Protein AF-A0A965MGC9-F1 (afdb_monomer_lite)

Foldseek 3Di:
DFAFALLVLLLQLLVLLLCCVPVVDQSLRSLVVVQVVCVVQHPRDPSVLSSVLSVLLNVVCVVVVCDPCSNVLSVVSNVCSQFAPDPPGGDDCDDPDDGPRHGHRDYDNVCSNVSSVD

pLDDT: mean 96.37, std 3.56, range [65.88, 98.75]

Radius of gyration: 14.07 Å; chains: 1; bounding box: 42×32×32 Å

Sequence (118 aa):
MAKCPDWIFDILCARVSVLFLSSSHPLEMSSNHFCQLLGSHFDAIDSKGAAEVAEHMVRFLGEVNAGEEAVIFLNDFIYFRMNYDTKTKKRNLKPLFGNPEDGVAEATHSDALKRFKA

Secondary structure (DSSP, 8-state):
--BPPHHHHHHHHHHHHHHHHHH---HHHHHHHHHHHHTTTSSPP-HHHHHHHHHHHHHHHHHTT-GGGHHHHHHHHHHHHHHEEETTEE--SS-SSS-TTS-BS---GGGHHHHHT-

Structure (mmCIF, N/CA/C/O backbone):
data_AF-A0A965MGC9-F1
#
_entry.id   AF-A0A965MGC9-F1
#
loop_
_atom_site.group_PDB
_atom_site.id
_atom_site.type_symbol
_atom_site.label_atom_id
_atom_site.label_alt_id
_atom_site.label_comp_id
_atom_site.label_asym_id
_atom_site.label_entity_id
_atom_site.label_seq_id
_atom_site.pdbx_PDB_ins_code
_atom_site.Cartn_x
_atom_site.Cartn_y
_atom_site.Cartn_z
_atom_site.occupancy
_atom_site.B_iso_or_equiv
_atom_site.auth_seq_id
_atom_site.auth_comp_id
_atom_site.auth_asym_id
_atom_site.auth_atom_id
_atom_site.pdbx_PDB_model_num
ATOM 1 N N . MET A 1 1 ? 13.674 -0.751 -17.581 1.00 65.88 1 MET A N 1
ATOM 2 C CA . MET A 1 1 ? 12.772 0.059 -16.748 1.00 65.88 1 MET A CA 1
ATOM 3 C C . MET A 1 1 ? 11.810 -0.942 -16.116 1.00 65.88 1 MET A C 1
ATOM 5 O O . MET A 1 1 ? 11.449 -1.895 -16.803 1.00 65.88 1 MET A O 1
ATOM 9 N N . ALA A 1 2 ? 11.684 -0.911 -14.790 1.00 92.38 2 ALA A N 1
ATOM 10 C CA . ALA A 1 2 ? 11.173 -2.021 -13.986 1.00 92.38 2 ALA A CA 1
ATOM 11 C C . ALA A 1 2 ? 9.976 -1.566 -13.147 1.00 92.38 2 ALA A C 1
ATOM 13 O O . 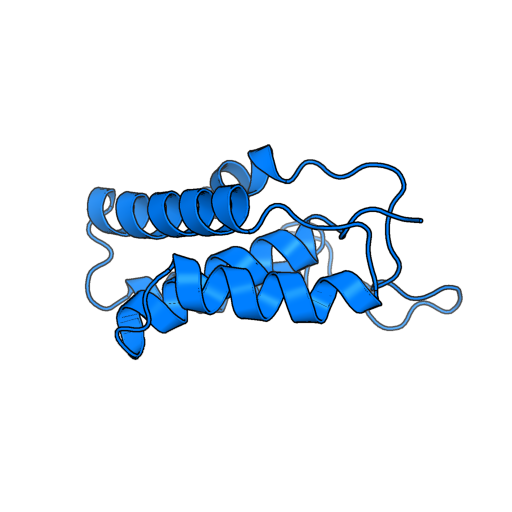ALA A 1 2 ? 9.936 -0.431 -12.669 1.00 92.38 2 ALA A O 1
ATOM 14 N N . LYS A 1 3 ? 8.998 -2.453 -12.960 1.00 96.62 3 LYS A N 1
ATOM 15 C CA . LYS A 1 3 ? 7.753 -2.146 -12.253 1.00 96.62 3 LYS A CA 1
ATOM 16 C C . LYS A 1 3 ? 7.996 -2.051 -10.750 1.00 96.62 3 LYS A C 1
ATOM 18 O O . LYS A 1 3 ? 8.809 -2.792 -10.197 1.00 96.62 3 LYS A O 1
ATOM 23 N N . CYS A 1 4 ? 7.242 -1.180 -10.084 1.00 97.62 4 CYS A N 1
ATOM 24 C CA . CYS A 1 4 ? 7.249 -1.079 -8.627 1.00 97.62 4 CYS A CA 1
ATOM 25 C C . CYS A 1 4 ? 6.821 -2.421 -7.996 1.00 97.62 4 CYS A C 1
ATOM 27 O O . CYS A 1 4 ? 5.749 -2.928 -8.345 1.00 97.62 4 CYS A O 1
ATOM 29 N N . PRO A 1 5 ? 7.612 -3.005 -7.080 1.00 97.56 5 PRO A N 1
ATOM 30 C CA . PRO A 1 5 ? 7.238 -4.223 -6.373 1.00 97.56 5 PRO A CA 1
ATOM 31 C C . PRO A 1 5 ? 5.900 -4.085 -5.642 1.00 97.56 5 PRO A C 1
ATOM 33 O O . PRO A 1 5 ? 5.638 -3.072 -4.993 1.00 97.56 5 PRO A O 1
ATOM 36 N N . ASP A 1 6 ? 5.085 -5.143 -5.670 1.00 97.81 6 ASP A N 1
ATOM 37 C CA . ASP A 1 6 ? 3.742 -5.134 -5.070 1.00 97.81 6 ASP A CA 1
ATOM 38 C C . ASP A 1 6 ? 3.747 -4.685 -3.607 1.00 97.81 6 ASP A C 1
ATOM 40 O O . ASP A 1 6 ? 2.895 -3.917 -3.191 1.00 97.81 6 ASP A O 1
ATOM 44 N N . TRP A 1 7 ? 4.737 -5.108 -2.822 1.00 97.81 7 TRP A N 1
ATOM 45 C CA . TRP A 1 7 ? 4.823 -4.752 -1.407 1.00 97.81 7 TRP A CA 1
ATOM 46 C C . TRP A 1 7 ? 5.084 -3.259 -1.162 1.00 97.81 7 TRP A C 1
ATOM 48 O O . TRP A 1 7 ? 4.579 -2.725 -0.179 1.00 97.81 7 TRP A O 1
ATOM 58 N N . ILE A 1 8 ? 5.820 -2.581 -2.052 1.00 98.19 8 ILE A N 1
ATOM 59 C CA . ILE A 1 8 ? 6.042 -1.129 -1.980 1.00 98.19 8 ILE A CA 1
ATOM 60 C C . ILE A 1 8 ? 4.761 -0.402 -2.388 1.00 98.19 8 ILE A C 1
ATOM 62 O O . ILE A 1 8 ? 4.344 0.539 -1.713 1.00 98.19 8 ILE A O 1
ATOM 66 N N . PHE A 1 9 ? 4.099 -0.868 -3.450 1.00 98.44 9 PHE A N 1
ATOM 67 C CA . PHE A 1 9 ? 2.819 -0.317 -3.893 1.00 98.44 9 PHE A CA 1
ATOM 68 C C . PHE A 1 9 ? 1.716 -0.473 -2.831 1.00 98.44 9 PHE A C 1
ATOM 70 O O . PHE A 1 9 ? 0.980 0.475 -2.552 1.00 98.44 9 PHE A O 1
ATOM 77 N N . ASP A 1 10 ? 1.641 -1.637 -2.184 1.00 98.62 10 ASP A N 1
ATOM 78 C CA . ASP A 1 10 ? 0.707 -1.910 -1.090 1.00 98.62 10 ASP A CA 1
ATOM 79 C C . ASP A 1 10 ? 0.946 -0.937 0.087 1.00 98.62 10 ASP A C 1
ATOM 81 O O . ASP A 1 10 ? -0.006 -0.361 0.619 1.00 98.62 10 ASP A O 1
ATOM 85 N N . ILE A 1 11 ? 2.216 -0.712 0.467 1.00 98.69 11 ILE A N 1
ATOM 86 C CA . ILE A 1 11 ? 2.603 0.253 1.514 1.00 98.69 11 ILE A CA 1
ATOM 87 C C . ILE A 1 11 ? 2.199 1.673 1.126 1.00 98.69 11 ILE A C 1
ATOM 89 O O . ILE A 1 11 ? 1.677 2.404 1.966 1.00 98.69 11 ILE A O 1
ATOM 93 N N . LEU A 1 12 ? 2.415 2.067 -0.131 1.00 98.38 12 LEU A N 1
ATOM 94 C CA . LEU A 1 12 ? 2.022 3.377 -0.645 1.00 98.38 12 LEU A CA 1
ATOM 95 C C . LEU A 1 12 ? 0.513 3.603 -0.496 1.00 98.38 12 LEU A C 1
ATOM 97 O O . LEU A 1 12 ? 0.110 4.608 0.088 1.00 98.38 12 LEU A O 1
ATOM 101 N N . CYS A 1 13 ? -0.320 2.661 -0.942 1.00 98.75 13 CYS A N 1
ATOM 102 C CA . CYS A 1 13 ? -1.780 2.791 -0.866 1.00 98.75 13 CYS A CA 1
ATOM 103 C C . CYS A 1 13 ? -2.275 2.850 0.589 1.00 98.75 13 CYS A C 1
ATOM 105 O O . CYS A 1 13 ? -3.110 3.688 0.949 1.00 98.75 13 CYS A O 1
ATOM 107 N N . ALA A 1 14 ? -1.710 2.011 1.461 1.00 98.75 14 ALA A N 1
ATOM 108 C CA . ALA A 1 14 ? -2.028 2.038 2.883 1.00 98.75 14 ALA A CA 1
ATOM 109 C C . ALA A 1 14 ? -1.577 3.352 3.538 1.00 98.75 14 ALA A C 1
ATOM 111 O O . ALA A 1 14 ? -2.310 3.934 4.336 1.00 98.75 14 ALA A O 1
ATOM 112 N N . ARG A 1 15 ? -0.409 3.887 3.160 1.00 98.69 15 ARG A N 1
ATOM 113 C CA . ARG A 1 15 ? 0.087 5.162 3.690 1.00 98.69 15 ARG A CA 1
ATOM 114 C C . ARG A 1 15 ? -0.769 6.345 3.246 1.00 98.69 15 ARG A C 1
ATOM 116 O O . ARG A 1 15 ? -1.026 7.228 4.061 1.00 98.69 15 ARG A O 1
ATOM 123 N N . VAL A 1 16 ? -1.236 6.351 1.998 1.00 98.75 16 VAL A N 1
ATOM 124 C CA . VAL A 1 16 ? -2.219 7.326 1.497 1.00 98.75 16 VAL A CA 1
ATOM 125 C C . VAL A 1 16 ? -3.499 7.273 2.338 1.00 98.75 16 VAL A C 1
ATOM 127 O O . VAL A 1 16 ? -3.978 8.316 2.781 1.00 98.75 16 VAL A O 1
ATOM 130 N N . SER A 1 17 ? -3.988 6.070 2.651 1.00 98.62 17 SER A N 1
ATOM 131 C CA . SER A 1 17 ? -5.163 5.868 3.512 1.00 98.62 17 SER A CA 1
ATOM 132 C C . SER A 1 17 ? -4.951 6.419 4.931 1.00 98.62 17 SER A C 1
ATOM 134 O O . SER A 1 17 ? -5.823 7.097 5.471 1.00 98.62 17 SER A O 1
ATOM 136 N N . VAL A 1 18 ? -3.770 6.200 5.525 1.00 98.56 18 VAL A N 1
ATOM 137 C CA . VAL A 1 18 ? -3.418 6.753 6.849 1.00 98.56 18 VAL A CA 1
ATOM 138 C C . VAL A 1 18 ? -3.424 8.280 6.830 1.00 98.56 18 VAL A C 1
ATOM 140 O O . VAL A 1 18 ? -3.991 8.897 7.725 1.00 98.56 18 VAL A O 1
ATOM 143 N N . LEU A 1 19 ? -2.818 8.909 5.819 1.00 98.31 19 LEU A N 1
ATOM 144 C CA . LEU A 1 19 ? -2.784 10.374 5.722 1.00 98.31 19 LEU A CA 1
ATOM 145 C C . LEU A 1 19 ? -4.180 10.978 5.540 1.00 98.31 19 LEU A C 1
ATOM 147 O O . LEU A 1 19 ? -4.463 12.041 6.096 1.00 98.31 19 LEU A O 1
ATOM 151 N N . PHE A 1 20 ? -5.053 10.291 4.807 1.00 98.25 20 PHE A N 1
ATOM 152 C CA . PHE A 1 20 ? -6.448 10.686 4.671 1.00 98.25 20 PHE A CA 1
ATOM 153 C C . PHE A 1 20 ? -7.181 10.647 6.016 1.00 98.25 20 PHE A C 1
ATOM 155 O O . PHE A 1 20 ? -7.764 11.650 6.421 1.00 98.25 20 PHE A O 1
ATOM 162 N N . LEU A 1 21 ? -7.084 9.536 6.751 1.00 97.25 21 LEU A N 1
ATOM 163 C CA . LEU A 1 21 ? -7.794 9.362 8.023 1.00 97.25 21 LEU A CA 1
ATOM 164 C C . LEU A 1 21 ? -7.215 10.202 9.172 1.00 97.25 21 LEU A C 1
ATOM 166 O O . LEU A 1 21 ? -7.968 10.726 9.986 1.00 97.25 21 LEU A O 1
ATOM 170 N N . SER A 1 22 ? -5.889 10.335 9.262 1.00 95.88 22 SER A N 1
ATOM 171 C CA . SER A 1 22 ? -5.216 10.970 10.408 1.00 95.88 22 SER A CA 1
ATOM 172 C C . SER A 1 22 ? -4.852 12.438 10.197 1.00 95.88 22 SER A C 1
ATOM 174 O O . SER A 1 22 ? -4.593 13.148 11.166 1.00 95.88 22 SER A O 1
ATOM 176 N N . SER A 1 23 ? -4.763 12.903 8.950 1.00 91.88 23 SER A N 1
ATOM 177 C CA . SER A 1 23 ? -4.304 14.264 8.628 1.00 91.88 23 SER A CA 1
ATOM 178 C C . SER A 1 23 ? -5.204 14.983 7.625 1.00 91.88 23 SER A C 1
ATOM 180 O O . SER A 1 23 ? -4.883 16.094 7.217 1.00 91.88 23 SER A O 1
ATOM 182 N N . SER A 1 24 ? -6.340 14.379 7.244 1.00 90.19 24 SER A N 1
ATOM 183 C CA . SER A 1 24 ? -7.302 14.946 6.286 1.00 90.19 24 SER A CA 1
ATOM 184 C C . SER A 1 24 ? -6.674 15.335 4.939 1.00 90.19 24 SER A C 1
ATOM 186 O O . SER A 1 24 ? -7.178 16.216 4.242 1.00 90.19 24 SER A O 1
ATOM 188 N N . HIS A 1 25 ? -5.563 14.696 4.552 1.00 95.75 25 HIS A N 1
ATOM 189 C CA . HIS A 1 25 ? -4.975 14.908 3.233 1.00 95.75 25 HIS A CA 1
ATOM 190 C C . HIS A 1 25 ? -5.830 14.209 2.169 1.00 95.75 25 HIS A C 1
ATOM 192 O O . HIS A 1 25 ? -6.098 13.016 2.318 1.00 95.75 25 HIS A O 1
ATOM 198 N N . PRO A 1 26 ? -6.208 14.883 1.068 1.00 97.69 26 PRO A N 1
ATOM 199 C CA . PRO A 1 26 ? -6.905 14.226 -0.034 1.00 97.69 26 PRO A CA 1
ATOM 200 C C . PRO A 1 26 ? -6.119 13.023 -0.574 1.00 97.69 26 PRO A C 1
ATOM 202 O O . PRO A 1 26 ? -4.883 13.070 -0.673 1.00 97.69 26 PRO A O 1
ATOM 205 N N . LEU A 1 27 ? -6.835 11.957 -0.944 1.00 98.06 27 LEU A N 1
ATOM 206 C CA . LEU A 1 27 ? -6.239 10.709 -1.434 1.00 98.06 27 LEU A CA 1
ATOM 207 C C . LEU A 1 27 ? -5.399 10.961 -2.692 1.00 98.06 27 LEU A C 1
ATOM 209 O O . LEU A 1 27 ? -4.256 10.515 -2.778 1.00 98.06 27 LEU A O 1
ATOM 213 N N . GLU A 1 28 ? -5.920 11.751 -3.629 1.00 97.94 28 GLU A N 1
ATOM 214 C CA . GLU A 1 28 ? -5.267 12.087 -4.894 1.00 97.94 28 GLU A CA 1
ATOM 215 C C . GLU A 1 28 ? -3.991 12.895 -4.668 1.00 97.94 28 GLU A C 1
ATOM 217 O O . GLU A 1 28 ? -2.986 12.661 -5.336 1.00 97.94 28 GLU A O 1
ATOM 222 N N . MET A 1 29 ? -4.006 13.830 -3.713 1.00 97.94 29 MET A N 1
ATOM 223 C CA . MET A 1 29 ? -2.834 14.640 -3.378 1.00 97.94 29 MET A CA 1
ATOM 224 C C . MET A 1 29 ? -1.693 13.753 -2.874 1.00 97.94 29 MET A C 1
ATOM 226 O O . MET A 1 29 ? -0.578 13.823 -3.393 1.00 97.94 29 MET A O 1
ATOM 230 N N . SER A 1 30 ? -1.980 12.900 -1.888 1.00 98.19 30 SER A N 1
ATOM 231 C CA . SER A 1 30 ? -0.976 12.016 -1.289 1.00 98.19 30 SER A CA 1
ATOM 232 C C . SER A 1 30 ? -0.490 10.964 -2.287 1.00 98.19 30 SER A C 1
ATOM 234 O O . SER A 1 30 ? 0.711 10.726 -2.397 1.00 98.19 30 SER A O 1
ATOM 236 N N . SER A 1 31 ? -1.408 10.374 -3.058 1.00 98.44 31 SER A N 1
ATOM 237 C CA . SER A 1 31 ? -1.084 9.394 -4.096 1.00 98.44 31 SER A CA 1
ATOM 238 C C . SER A 1 31 ? -0.171 9.986 -5.172 1.00 98.44 31 SER A C 1
ATOM 240 O O . SER A 1 31 ? 0.894 9.437 -5.448 1.00 98.44 31 SER A O 1
ATOM 242 N N . ASN A 1 32 ? -0.519 11.160 -5.717 1.00 98.31 32 ASN A N 1
ATOM 243 C CA . ASN A 1 32 ? 0.313 11.859 -6.699 1.00 98.31 32 ASN A CA 1
ATOM 244 C C . ASN A 1 32 ? 1.726 12.112 -6.166 1.00 98.31 32 ASN A C 1
ATOM 246 O O . ASN A 1 32 ? 2.699 11.849 -6.871 1.00 98.31 32 ASN A O 1
ATOM 250 N N . HIS A 1 33 ? 1.842 12.591 -4.925 1.00 97.81 33 HIS A N 1
ATOM 251 C CA . HIS A 1 33 ? 3.134 12.864 -4.309 1.00 97.81 33 HIS A CA 1
ATOM 252 C C . HIS A 1 33 ? 4.006 11.603 -4.212 1.00 97.81 33 HIS A C 1
ATOM 254 O O . HIS A 1 33 ? 5.154 11.611 -4.657 1.00 97.81 33 HIS A O 1
ATOM 260 N N . PHE A 1 34 ? 3.468 10.499 -3.686 1.00 97.81 34 PHE A N 1
ATOM 261 C CA . PHE A 1 34 ? 4.247 9.269 -3.545 1.00 97.81 34 PHE A CA 1
ATOM 262 C C . PHE A 1 34 ? 4.557 8.600 -4.889 1.00 97.81 34 PHE A C 1
ATOM 264 O O . PHE A 1 34 ? 5.681 8.144 -5.083 1.00 97.81 34 PHE A O 1
ATOM 271 N N . CYS A 1 35 ? 3.622 8.575 -5.843 1.00 97.81 35 CYS A N 1
ATOM 272 C CA . CYS A 1 35 ? 3.879 8.033 -7.180 1.00 97.81 35 CYS A CA 1
ATOM 273 C C . CYS A 1 35 ? 4.963 8.829 -7.924 1.00 97.81 35 CYS A C 1
ATOM 275 O O . CYS A 1 35 ? 5.789 8.226 -8.605 1.00 97.81 35 CYS A O 1
ATOM 277 N N . GLN A 1 36 ? 5.015 10.157 -7.759 1.00 97.00 36 GLN A N 1
ATOM 278 C CA . GLN A 1 36 ? 6.103 10.982 -8.300 1.00 97.00 36 GLN A CA 1
ATOM 279 C C . GLN A 1 36 ? 7.453 10.643 -7.664 1.00 97.00 36 GLN A C 1
ATOM 281 O O . GLN A 1 36 ? 8.440 10.497 -8.383 1.00 97.00 36 GLN A O 1
ATOM 286 N N . LEU A 1 37 ? 7.498 10.483 -6.337 1.00 95.75 37 LEU A N 1
ATOM 287 C CA . LEU A 1 37 ? 8.719 10.088 -5.630 1.00 95.75 37 LEU A CA 1
ATOM 288 C C . LEU A 1 37 ? 9.210 8.703 -6.062 1.00 95.75 37 LEU A C 1
ATOM 290 O O . LEU A 1 37 ? 10.402 8.517 -6.264 1.00 95.75 37 LEU A O 1
ATOM 294 N N . LEU A 1 38 ? 8.305 7.740 -6.231 1.00 95.56 38 LEU A N 1
ATOM 295 C CA . LEU A 1 38 ? 8.653 6.387 -6.664 1.00 95.56 38 LEU A CA 1
ATOM 296 C C . LEU A 1 38 ? 9.002 6.298 -8.156 1.00 95.56 38 LEU A C 1
ATOM 298 O O . LEU A 1 38 ? 9.750 5.406 -8.552 1.00 95.56 38 LEU A O 1
ATOM 302 N N . GLY A 1 39 ? 8.511 7.226 -8.979 1.00 93.94 39 GLY A N 1
ATOM 303 C CA . GLY A 1 39 ? 8.812 7.292 -10.411 1.00 93.94 39 GLY A CA 1
ATOM 304 C C . GLY A 1 39 ? 10.279 7.593 -10.742 1.00 93.94 39 GLY A C 1
ATOM 305 O O . GLY A 1 39 ? 10.678 7.462 -11.895 1.00 93.94 39 GLY A O 1
ATOM 306 N N . SER A 1 40 ? 11.104 7.975 -9.759 1.00 92.25 40 SER A N 1
ATOM 307 C CA . SER A 1 40 ? 12.564 8.052 -9.926 1.00 92.25 40 SER A CA 1
ATOM 308 C C . SER A 1 40 ? 13.261 6.687 -9.806 1.00 92.25 40 SER A C 1
ATOM 310 O O . SER A 1 40 ? 14.413 6.557 -10.218 1.00 92.25 40 SER A O 1
ATOM 312 N N . HIS A 1 41 ? 12.573 5.674 -9.267 1.00 94.12 41 HIS A N 1
ATOM 313 C CA . HIS A 1 41 ? 13.095 4.326 -9.017 1.00 94.12 41 HIS A CA 1
ATOM 314 C C . HIS A 1 41 ? 12.438 3.255 -9.898 1.00 94.12 41 HIS A C 1
ATOM 316 O O . HIS A 1 41 ? 13.066 2.245 -10.218 1.00 94.12 41 HIS A O 1
ATOM 322 N N . PHE A 1 42 ? 11.188 3.475 -10.306 1.00 96.50 42 PHE A N 1
ATOM 323 C CA . PHE A 1 42 ? 10.378 2.524 -11.064 1.00 96.50 42 PHE A CA 1
ATOM 324 C C . PHE A 1 42 ? 9.747 3.175 -12.291 1.00 96.50 42 PHE A C 1
ATOM 326 O O . PHE A 1 42 ? 9.739 4.395 -12.444 1.00 96.50 42 PHE A O 1
ATOM 333 N N . ASP A 1 43 ? 9.154 2.342 -13.139 1.00 95.81 43 ASP A N 1
ATOM 334 C CA . ASP A 1 43 ? 8.250 2.807 -14.186 1.00 95.81 43 ASP A CA 1
ATOM 335 C C . ASP A 1 43 ? 7.106 3.630 -13.583 1.00 95.81 43 ASP A C 1
ATOM 337 O O . ASP A 1 43 ? 6.699 3.413 -12.437 1.00 95.81 43 ASP A O 1
ATOM 341 N N . ALA A 1 44 ? 6.573 4.564 -14.375 1.00 94.62 44 ALA A N 1
ATOM 342 C CA . ALA A 1 44 ? 5.490 5.439 -13.947 1.00 94.62 44 ALA A CA 1
ATOM 343 C C . ALA A 1 44 ? 4.327 4.630 -13.349 1.00 94.62 44 ALA A C 1
ATOM 345 O O . ALA A 1 44 ? 3.749 3.756 -13.998 1.00 94.62 44 ALA A O 1
ATOM 346 N N . ILE A 1 45 ? 3.994 4.943 -12.098 1.00 95.88 45 ILE A N 1
ATOM 347 C CA . ILE A 1 45 ? 2.885 4.340 -11.363 1.00 95.88 45 ILE A CA 1
ATOM 348 C C . ILE A 1 45 ? 1.650 5.211 -11.593 1.00 95.88 45 ILE A C 1
ATOM 350 O O . ILE A 1 45 ? 1.722 6.431 -11.433 1.00 95.88 45 ILE A O 1
ATOM 354 N N . ASP A 1 46 ? 0.518 4.598 -11.942 1.00 95.94 46 ASP A N 1
ATOM 355 C CA . ASP A 1 46 ? -0.746 5.322 -12.067 1.00 95.94 46 ASP A CA 1
ATOM 356 C C . ASP A 1 46 ? -1.239 5.784 -10.689 1.00 95.94 46 ASP A C 1
ATOM 358 O O . ASP A 1 46 ? -1.723 4.998 -9.869 1.00 95.94 46 ASP A O 1
ATOM 362 N N . SER A 1 47 ? -1.119 7.086 -10.437 1.00 97.94 47 SER A N 1
ATOM 363 C CA . SER A 1 47 ? -1.534 7.698 -9.180 1.00 97.94 47 SER A CA 1
ATOM 364 C C . SER A 1 47 ? -3.048 7.687 -8.982 1.00 97.94 47 SER A C 1
ATOM 366 O O . SER A 1 47 ? -3.505 7.683 -7.836 1.00 97.94 47 SER A O 1
ATOM 368 N N . LYS A 1 48 ? -3.846 7.641 -10.057 1.00 98.00 48 LYS A N 1
ATOM 369 C CA . LYS A 1 48 ? -5.304 7.507 -9.936 1.00 98.00 48 LYS A CA 1
ATOM 370 C C . LYS A 1 48 ? -5.666 6.115 -9.439 1.00 98.00 48 LYS A C 1
ATOM 372 O O . LYS A 1 48 ? -6.377 6.014 -8.445 1.00 98.00 48 LYS A O 1
ATOM 377 N N . GLY A 1 49 ? -5.098 5.072 -10.044 1.00 97.44 49 GLY A N 1
ATOM 378 C CA . GLY A 1 49 ? -5.257 3.699 -9.567 1.00 97.44 49 GLY A CA 1
ATOM 379 C C . GLY A 1 49 ? -4.806 3.515 -8.113 1.00 97.44 49 GLY A C 1
ATOM 380 O O . GLY A 1 49 ? -5.501 2.878 -7.327 1.00 97.44 49 GLY A O 1
ATOM 381 N N . ALA A 1 50 ? -3.689 4.125 -7.703 1.00 98.31 50 ALA A N 1
ATOM 382 C CA . ALA A 1 50 ? -3.248 4.074 -6.305 1.00 98.31 50 ALA A CA 1
ATOM 383 C C . ALA A 1 50 ? -4.205 4.800 -5.334 1.00 98.31 50 ALA A C 1
ATOM 385 O O . ALA A 1 50 ? -4.457 4.304 -4.233 1.00 98.31 50 ALA A O 1
ATOM 386 N N . ALA A 1 51 ? -4.775 5.942 -5.737 1.00 98.62 51 ALA A N 1
ATOM 387 C CA . ALA A 1 51 ? -5.783 6.645 -4.941 1.00 98.62 51 ALA A CA 1
ATOM 388 C C . ALA A 1 51 ? -7.084 5.831 -4.825 1.00 98.62 51 ALA A C 1
ATOM 390 O O . ALA A 1 51 ? -7.638 5.733 -3.734 1.00 98.62 51 ALA A O 1
ATOM 391 N N . GLU A 1 52 ? -7.523 5.190 -5.910 1.00 98.56 52 GLU A N 1
ATOM 392 C CA . GLU A 1 52 ? -8.696 4.307 -5.929 1.00 98.56 52 GLU A CA 1
ATOM 393 C C . GLU A 1 52 ? -8.507 3.087 -5.012 1.00 98.56 52 GLU A C 1
ATOM 395 O O . GLU A 1 52 ? -9.397 2.728 -4.240 1.00 98.56 52 GLU A O 1
ATOM 400 N N . VAL A 1 53 ? -7.326 2.462 -5.027 1.00 98.56 53 VAL A N 1
ATOM 401 C CA . VAL A 1 53 ? -7.007 1.367 -4.099 1.00 98.56 53 VAL A CA 1
ATOM 402 C C . VAL A 1 53 ? -7.051 1.847 -2.646 1.00 98.56 53 VAL A C 1
ATOM 404 O O . VAL A 1 53 ? -7.628 1.158 -1.802 1.00 98.56 53 VAL A O 1
ATOM 407 N N . ALA A 1 54 ? -6.477 3.015 -2.344 1.00 98.69 54 ALA A N 1
ATOM 408 C CA . ALA A 1 54 ? -6.528 3.598 -1.004 1.00 98.69 54 ALA A CA 1
ATOM 409 C C . ALA A 1 54 ? -7.974 3.904 -0.568 1.00 98.69 54 ALA A C 1
ATOM 411 O O . ALA A 1 54 ? -8.370 3.574 0.550 1.00 98.69 54 ALA A O 1
ATOM 412 N N . GLU A 1 55 ? -8.799 4.446 -1.466 1.00 98.56 55 GLU A N 1
ATOM 413 C CA . GLU A 1 55 ? -10.225 4.657 -1.213 1.00 98.56 55 GLU A CA 1
ATOM 414 C C . GLU A 1 55 ? -10.929 3.340 -0.866 1.00 98.56 55 GLU A C 1
ATOM 416 O O . GLU A 1 55 ? -11.663 3.264 0.120 1.00 98.56 55 GLU A O 1
ATOM 421 N N . HIS A 1 56 ? -10.674 2.274 -1.627 1.00 98.62 56 HIS A N 1
ATOM 422 C CA . HIS A 1 56 ? -11.246 0.962 -1.348 1.00 98.62 56 HIS A CA 1
ATOM 423 C C . HIS A 1 56 ? -10.778 0.367 -0.012 1.00 98.62 56 HIS A C 1
ATOM 425 O O . HIS A 1 56 ? -11.572 -0.298 0.656 1.00 98.62 56 HIS A O 1
ATOM 431 N N . MET A 1 57 ? -9.530 0.606 0.407 1.00 98.69 57 MET A N 1
ATOM 432 C CA . MET A 1 57 ? -9.053 0.211 1.740 1.00 98.69 57 MET A CA 1
ATOM 433 C C . MET A 1 57 ? -9.832 0.943 2.840 1.00 98.69 57 MET A C 1
ATOM 435 O O . MET A 1 57 ? -10.319 0.304 3.772 1.00 98.69 57 MET A O 1
ATOM 439 N N . VAL A 1 58 ? -10.009 2.263 2.709 1.00 98.38 58 VAL A N 1
ATOM 440 C CA . VAL A 1 58 ? -10.776 3.080 3.664 1.00 98.38 58 VAL A CA 1
ATOM 441 C C . VAL A 1 58 ? -12.246 2.657 3.709 1.00 98.38 58 VAL A C 1
ATOM 443 O O . VAL A 1 58 ? -12.800 2.474 4.793 1.00 98.38 58 VAL A O 1
ATOM 446 N N . ARG A 1 59 ? -12.880 2.445 2.550 1.00 98.44 59 ARG A N 1
ATOM 447 C CA . ARG A 1 59 ? -14.268 1.965 2.466 1.00 98.44 59 ARG A CA 1
ATOM 448 C C . ARG A 1 59 ? -14.432 0.608 3.143 1.00 98.44 59 ARG A C 1
ATOM 450 O O . ARG A 1 59 ? -15.343 0.453 3.946 1.00 98.44 59 ARG A O 1
ATOM 457 N N . PHE A 1 60 ? -13.522 -0.334 2.890 1.00 98.56 60 PHE A N 1
ATOM 458 C CA . PHE A 1 60 ? -13.548 -1.644 3.539 1.00 98.56 60 PHE A CA 1
ATOM 459 C C . PHE A 1 60 ? -13.430 -1.541 5.066 1.00 98.56 60 PHE A C 1
ATOM 461 O O . PHE A 1 60 ? -14.161 -2.217 5.783 1.00 98.56 60 PHE A O 1
ATOM 468 N N . LEU A 1 61 ? -12.560 -0.665 5.577 1.00 98.50 61 LEU A N 1
ATOM 469 C CA . LEU A 1 61 ? -12.459 -0.406 7.018 1.00 98.50 61 LEU A CA 1
ATOM 470 C C . LEU A 1 61 ? -13.772 0.144 7.600 1.00 98.50 61 LEU A C 1
ATOM 472 O O . LEU A 1 61 ? -14.141 -0.207 8.721 1.00 98.50 61 LEU A O 1
ATOM 476 N N . GLY A 1 62 ? -14.503 0.951 6.827 1.00 98.00 62 GLY A N 1
ATOM 477 C CA . GLY A 1 62 ? -15.864 1.374 7.158 1.00 98.00 62 GLY A CA 1
ATOM 478 C C . GLY A 1 62 ? -16.868 0.215 7.165 1.00 98.00 62 GLY A C 1
ATOM 479 O O . GLY A 1 62 ? -17.629 0.080 8.118 1.00 98.00 62 GLY A O 1
ATOM 480 N N . GLU A 1 63 ? -16.838 -0.656 6.152 1.00 98.06 63 GLU A N 1
ATOM 481 C CA . GLU A 1 63 ? -17.712 -1.839 6.044 1.00 98.06 63 GLU A CA 1
ATOM 482 C C . GLU A 1 63 ? -17.567 -2.788 7.243 1.00 98.06 63 GLU A C 1
ATOM 484 O O . GLU A 1 63 ? -18.558 -3.334 7.729 1.00 98.06 63 GLU A O 1
ATOM 489 N N . VAL A 1 64 ? -16.342 -2.963 7.750 1.00 97.50 64 VAL A N 1
ATOM 490 C CA . VAL A 1 64 ? -16.063 -3.812 8.922 1.00 97.50 64 VAL A CA 1
ATOM 491 C C . VAL A 1 64 ? -16.180 -3.071 10.258 1.00 97.50 64 VAL A C 1
ATOM 493 O O . VAL A 1 64 ? -15.872 -3.648 11.297 1.00 97.50 64 VAL A O 1
ATOM 496 N N . ASN A 1 65 ? -16.643 -1.815 10.254 1.00 96.81 65 ASN A N 1
ATOM 497 C CA . ASN A 1 65 ? -16.778 -0.960 11.438 1.00 96.81 65 ASN A CA 1
ATOM 498 C C . ASN A 1 65 ? -15.480 -0.835 12.258 1.00 96.81 65 ASN A C 1
ATOM 500 O O . ASN A 1 65 ? -15.517 -0.853 13.487 1.00 96.81 65 ASN A O 1
ATOM 504 N N . ALA A 1 66 ? -14.328 -0.692 11.591 1.00 96.81 66 ALA A N 1
ATOM 505 C CA . ALA A 1 66 ? -13.030 -0.578 12.263 1.00 96.81 66 ALA A CA 1
ATOM 506 C C . ALA A 1 66 ? -12.929 0.652 13.187 1.00 96.81 66 ALA A C 1
ATOM 508 O O . ALA A 1 66 ? -12.174 0.630 14.155 1.00 96.81 66 ALA A O 1
ATOM 509 N N . GLY A 1 67 ? -13.685 1.721 12.906 1.00 94.88 67 GLY A N 1
ATOM 510 C CA . GLY A 1 67 ? -13.747 2.910 13.759 1.00 94.88 67 GLY A CA 1
ATOM 511 C C . GLY A 1 67 ? -12.366 3.521 14.016 1.00 94.88 67 GLY A C 1
ATOM 512 O O . GLY A 1 67 ? -11.609 3.777 13.080 1.00 94.88 6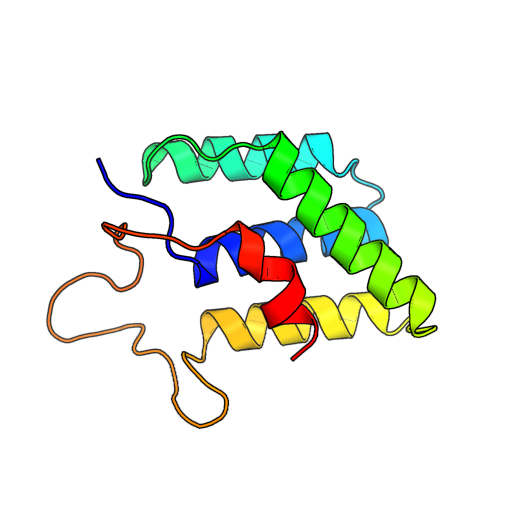7 GLY A O 1
ATOM 513 N N . GLU A 1 68 ? -12.037 3.738 15.289 1.00 93.00 68 GLU A N 1
ATOM 514 C CA . GLU A 1 68 ? -10.761 4.325 15.727 1.00 93.00 68 GLU A CA 1
ATOM 515 C C . GLU A 1 68 ? -9.548 3.419 15.429 1.00 93.00 68 GLU A C 1
ATOM 517 O O . GLU A 1 68 ? -8.442 3.915 15.210 1.00 93.00 68 GLU A O 1
ATOM 522 N N . GLU A 1 69 ? -9.761 2.105 15.292 1.00 97.50 69 GLU A N 1
ATOM 523 C CA . GLU A 1 69 ? -8.712 1.120 14.992 1.00 97.50 69 GLU A CA 1
ATOM 524 C C . GLU A 1 69 ? -8.307 1.105 13.508 1.00 97.50 69 GLU A C 1
ATOM 526 O O . GLU A 1 69 ? -7.320 0.472 13.132 1.00 97.50 69 GLU A O 1
ATOM 531 N N . ALA A 1 70 ? -9.026 1.823 12.637 1.00 98.00 70 ALA A N 1
ATOM 532 C CA . ALA A 1 70 ? -8.762 1.849 11.197 1.00 98.00 70 ALA A CA 1
ATOM 533 C C . ALA A 1 70 ? -7.301 2.210 10.866 1.00 98.00 70 ALA A C 1
ATOM 535 O O . ALA A 1 70 ? -6.663 1.576 10.022 1.00 98.00 70 ALA A O 1
ATOM 536 N N . VAL A 1 71 ? -6.747 3.205 11.563 1.00 98.19 71 VAL A N 1
ATOM 537 C CA . VAL A 1 71 ? -5.353 3.638 11.381 1.00 98.19 71 VAL A CA 1
ATOM 538 C C . VAL A 1 71 ? -4.368 2.590 11.904 1.00 98.19 71 VAL A C 1
ATOM 540 O O . VAL A 1 71 ? -3.303 2.411 11.312 1.00 98.19 71 VAL A O 1
ATOM 543 N N . ILE A 1 72 ? -4.717 1.874 12.976 1.00 98.31 72 ILE A N 1
ATOM 544 C CA . ILE A 1 72 ? -3.895 0.792 13.531 1.00 98.31 72 ILE A CA 1
ATOM 545 C C . ILE A 1 72 ? -3.793 -0.343 12.511 1.00 98.31 72 ILE A C 1
ATOM 547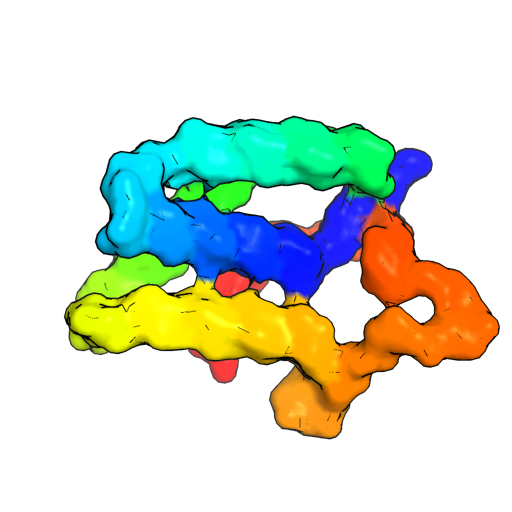 O O . ILE A 1 72 ? -2.682 -0.709 12.137 1.00 98.31 72 ILE A O 1
ATOM 551 N N . PHE A 1 73 ? -4.913 -0.798 11.940 1.00 98.44 73 PHE A N 1
ATOM 552 C CA . PHE A 1 73 ? -4.903 -1.851 10.916 1.00 98.44 73 PHE A CA 1
ATOM 553 C C . PHE A 1 73 ? -4.100 -1.479 9.665 1.00 98.44 73 PHE A C 1
ATOM 555 O O . PHE A 1 73 ? -3.383 -2.317 9.115 1.00 98.44 73 PHE A O 1
ATOM 562 N N . LEU A 1 74 ? -4.169 -0.222 9.219 1.00 98.69 74 LEU A N 1
ATOM 563 C CA . LEU A 1 74 ? -3.352 0.251 8.098 1.00 98.69 74 LEU A CA 1
ATOM 564 C C . LEU A 1 74 ? -1.855 0.241 8.435 1.00 98.69 74 LEU A C 1
ATOM 566 O O . LEU A 1 74 ? -1.046 -0.186 7.611 1.00 98.69 74 LEU A O 1
ATOM 570 N N . ASN A 1 75 ? -1.475 0.688 9.634 1.00 98.62 75 ASN A N 1
ATOM 571 C CA . ASN A 1 75 ? -0.079 0.675 10.075 1.00 98.62 75 ASN A CA 1
ATOM 572 C C . ASN A 1 75 ? 0.450 -0.751 10.279 1.00 98.62 75 ASN A C 1
ATOM 574 O O . ASN A 1 75 ? 1.581 -1.035 9.881 1.00 98.62 75 ASN A O 1
ATOM 578 N N . ASP A 1 76 ? -0.365 -1.659 10.812 1.00 98.31 76 ASP A N 1
ATOM 579 C CA . ASP A 1 76 ? -0.027 -3.078 10.944 1.00 98.31 76 ASP A CA 1
ATOM 580 C C . ASP A 1 76 ? 0.157 -3.734 9.574 1.00 98.31 76 ASP A C 1
ATOM 582 O O . ASP A 1 76 ? 1.102 -4.500 9.369 1.00 98.31 76 ASP A O 1
ATOM 586 N N . PHE A 1 77 ? -0.681 -3.384 8.595 1.00 98.56 77 PHE A N 1
ATOM 587 C CA . PHE A 1 77 ? -0.501 -3.835 7.220 1.00 98.56 77 PHE A CA 1
ATOM 588 C C . PHE A 1 77 ? 0.792 -3.285 6.601 1.00 98.56 77 PHE A C 1
ATOM 590 O O . PHE A 1 77 ? 1.552 -4.053 6.011 1.00 98.56 77 PHE A O 1
ATOM 597 N N . ILE A 1 78 ? 1.105 -1.996 6.783 1.00 98.75 78 ILE A N 1
ATOM 598 C CA . ILE A 1 78 ? 2.384 -1.406 6.344 1.00 98.75 78 ILE A CA 1
ATOM 599 C C . ILE A 1 78 ? 3.562 -2.163 6.969 1.00 98.75 78 ILE A C 1
ATOM 601 O O . ILE A 1 78 ? 4.488 -2.570 6.261 1.00 98.75 78 ILE A O 1
ATOM 605 N N . TYR A 1 79 ? 3.512 -2.398 8.282 1.00 98.38 79 TYR A N 1
ATOM 606 C CA . TYR A 1 79 ? 4.527 -3.160 8.998 1.00 98.38 79 TYR A CA 1
ATOM 607 C C . TYR A 1 79 ? 4.664 -4.575 8.429 1.00 98.38 79 TYR A C 1
ATOM 609 O O . TYR A 1 79 ? 5.781 -5.031 8.167 1.00 98.38 79 TYR A O 1
ATOM 617 N N . PHE A 1 80 ? 3.546 -5.259 8.184 1.00 98.31 80 PHE A N 1
ATOM 618 C CA . PHE A 1 80 ? 3.538 -6.592 7.600 1.00 98.31 80 PHE A CA 1
ATOM 619 C C . PHE A 1 80 ? 4.185 -6.604 6.210 1.00 98.31 80 PHE A C 1
ATOM 621 O O . PHE A 1 80 ? 5.108 -7.383 5.982 1.00 98.31 80 PHE A O 1
ATOM 628 N N . ARG A 1 81 ? 3.774 -5.720 5.293 1.00 97.88 81 ARG A N 1
ATOM 629 C CA . ARG A 1 81 ? 4.321 -5.669 3.923 1.00 97.88 81 ARG A CA 1
ATOM 630 C C . ARG A 1 81 ? 5.813 -5.336 3.894 1.00 97.88 81 ARG A C 1
ATOM 632 O O . ARG A 1 81 ? 6.545 -5.916 3.088 1.00 97.88 81 ARG A O 1
ATOM 639 N N . MET A 1 82 ? 6.272 -4.480 4.807 1.00 97.38 82 MET A N 1
ATOM 640 C CA . MET A 1 82 ? 7.688 -4.135 4.960 1.00 97.38 82 MET A CA 1
ATOM 641 C C . MET A 1 82 ? 8.521 -5.314 5.482 1.00 97.38 82 MET A C 1
ATOM 643 O O . MET A 1 82 ? 9.653 -5.511 5.054 1.00 97.38 82 MET A O 1
ATOM 647 N N . ASN A 1 83 ? 7.984 -6.115 6.405 1.00 97.25 83 ASN A N 1
ATOM 648 C CA . ASN A 1 83 ? 8.777 -7.110 7.136 1.00 97.25 83 ASN A CA 1
ATOM 649 C C . ASN A 1 83 ? 8.551 -8.558 6.691 1.00 97.25 83 ASN A C 1
ATOM 651 O O . ASN A 1 83 ? 9.324 -9.432 7.086 1.00 97.25 83 ASN A O 1
ATOM 655 N N . TYR A 1 84 ? 7.524 -8.841 5.888 1.00 97.00 84 TYR A N 1
ATOM 656 C CA . TYR A 1 84 ? 7.106 -10.200 5.551 1.00 97.00 84 TYR A CA 1
ATOM 657 C C . TYR A 1 84 ? 6.759 -10.350 4.064 1.00 97.00 84 TYR A C 1
ATOM 659 O O . TYR A 1 84 ? 6.096 -9.510 3.453 1.00 97.00 84 TYR A O 1
ATOM 667 N N . ASP A 1 85 ? 7.194 -11.466 3.478 1.00 93.12 85 ASP A N 1
ATOM 668 C CA . ASP A 1 85 ? 6.735 -11.912 2.157 1.00 93.12 85 ASP A CA 1
ATOM 669 C C . ASP A 1 85 ? 5.384 -12.629 2.280 1.00 93.12 85 ASP A C 1
ATOM 671 O O . ASP A 1 85 ? 4.498 -12.467 1.444 1.00 93.12 85 ASP A O 1
ATOM 675 N N . THR A 1 86 ? 5.237 -13.429 3.342 1.00 92.06 86 THR A N 1
ATOM 676 C CA . THR A 1 86 ? 4.040 -14.211 3.682 1.00 92.06 86 THR A CA 1
ATOM 677 C C . THR A 1 86 ? 3.877 -14.274 5.204 1.00 92.06 86 THR A C 1
ATOM 679 O O . THR A 1 86 ? 4.802 -13.928 5.936 1.00 92.06 86 THR A O 1
ATOM 682 N N . LYS A 1 87 ? 2.744 -14.794 5.703 1.00 89.69 87 LYS A N 1
ATOM 683 C CA . LYS A 1 87 ? 2.461 -14.918 7.150 1.00 89.69 87 LYS A CA 1
ATOM 684 C C . LYS A 1 87 ? 3.545 -15.668 7.943 1.00 89.69 87 LYS A C 1
ATOM 686 O O . LYS A 1 87 ? 3.687 -15.440 9.137 1.00 89.69 87 LYS A O 1
ATOM 691 N N . THR A 1 88 ? 4.320 -16.539 7.296 1.00 93.62 88 THR A N 1
ATOM 692 C CA . THR A 1 88 ? 5.365 -17.352 7.942 1.00 93.62 88 THR A CA 1
ATOM 693 C C . THR A 1 88 ? 6.785 -17.001 7.499 1.00 93.62 88 THR A C 1
ATOM 695 O O . THR A 1 88 ? 7.745 -17.506 8.080 1.00 93.62 88 THR A O 1
ATOM 698 N N . LYS A 1 89 ? 6.954 -16.131 6.494 1.00 95.94 89 LYS A N 1
ATOM 699 C CA . LYS A 1 89 ? 8.260 -15.801 5.909 1.00 95.94 89 LYS A CA 1
ATOM 700 C C . LYS A 1 89 ? 8.563 -14.312 6.044 1.00 95.94 89 LYS A C 1
ATOM 702 O O . LYS A 1 89 ? 7.938 -13.488 5.376 1.00 95.94 89 LYS A O 1
ATOM 707 N N . LYS A 1 90 ? 9.577 -13.986 6.850 1.00 96.62 90 LYS A N 1
ATOM 708 C CA . LYS A 1 90 ? 10.147 -12.633 6.923 1.00 96.62 90 LYS A CA 1
ATOM 709 C C . LYS A 1 90 ? 10.803 -12.248 5.596 1.00 96.62 90 LYS A C 1
ATOM 711 O O . LYS A 1 90 ? 11.476 -13.069 4.972 1.00 96.62 90 LYS A O 1
ATOM 716 N N . ARG A 1 91 ? 10.623 -10.995 5.192 1.00 95.38 91 ARG A N 1
ATOM 717 C CA . ARG A 1 91 ? 11.279 -10.383 4.037 1.00 95.38 91 ARG A CA 1
ATOM 718 C C . ARG A 1 91 ? 12.765 -10.228 4.335 1.00 95.38 91 ARG A C 1
ATOM 720 O O . ARG A 1 91 ? 13.151 -9.743 5.399 1.00 95.38 91 ARG A O 1
ATOM 727 N N . ASN A 1 92 ? 13.609 -10.625 3.388 1.00 95.56 92 ASN A N 1
ATOM 728 C CA . ASN A 1 92 ? 15.044 -10.407 3.502 1.00 95.56 92 ASN A CA 1
ATOM 729 C C . ASN A 1 92 ? 15.401 -9.001 3.001 1.00 95.56 92 ASN A C 1
ATOM 731 O O . ASN A 1 92 ? 15.614 -8.809 1.809 1.00 95.56 92 ASN A O 1
ATOM 735 N N . LEU A 1 93 ? 15.454 -8.028 3.915 1.00 94.12 93 LEU A N 1
ATOM 736 C CA . LEU A 1 93 ? 15.804 -6.636 3.601 1.00 94.12 93 LEU A CA 1
ATOM 737 C C . LEU A 1 93 ? 17.308 -6.414 3.358 1.00 94.12 93 LEU A C 1
ATOM 739 O O . LEU A 1 93 ? 17.709 -5.348 2.906 1.00 94.12 93 LEU A O 1
ATOM 743 N N . LYS A 1 94 ? 18.154 -7.400 3.677 1.00 94.25 94 LYS A N 1
ATOM 744 C CA . LYS A 1 94 ? 19.612 -7.323 3.502 1.00 94.25 9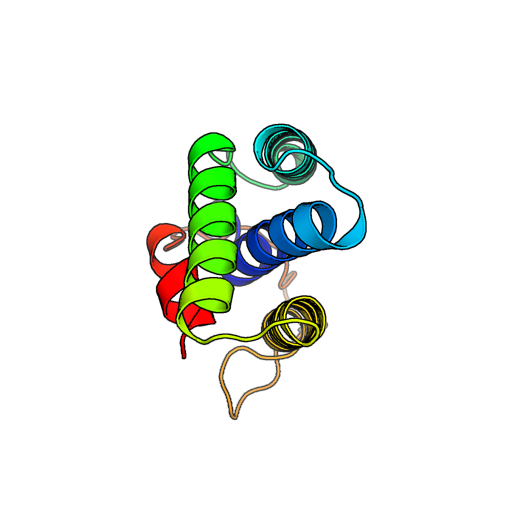4 LYS A CA 1
ATOM 745 C C . LYS A 1 94 ? 20.135 -8.612 2.864 1.00 94.25 94 LYS A C 1
ATOM 747 O O . LYS A 1 94 ? 20.867 -9.364 3.515 1.00 94.25 94 LYS A O 1
ATOM 752 N N . PRO A 1 95 ? 19.719 -8.925 1.627 1.00 95.06 95 PRO A N 1
ATOM 753 C CA . PRO A 1 95 ? 20.231 -10.094 0.940 1.00 95.06 95 PRO A CA 1
ATOM 754 C C . PRO A 1 95 ? 21.726 -9.922 0.651 1.00 95.06 95 PRO A C 1
ATOM 756 O O . PRO A 1 95 ? 22.230 -8.811 0.514 1.00 95.06 95 PRO A O 1
ATOM 759 N N . LEU A 1 96 ? 22.440 -11.044 0.544 1.00 94.44 96 LEU A N 1
ATOM 760 C CA . LEU A 1 96 ? 23.859 -11.040 0.168 1.00 94.44 96 LEU A CA 1
ATOM 761 C C . LEU A 1 96 ? 24.082 -10.526 -1.267 1.00 94.44 96 LEU A C 1
ATOM 763 O O . LEU A 1 96 ? 25.180 -10.086 -1.589 1.00 94.44 96 LEU A O 1
ATOM 767 N N . PHE A 1 97 ? 23.046 -10.582 -2.112 1.00 93.44 97 PHE A N 1
ATOM 768 C CA . PHE A 1 97 ? 23.069 -10.144 -3.506 1.00 93.44 97 PHE A CA 1
ATOM 769 C C . PHE A 1 97 ? 21.769 -9.418 -3.873 1.00 93.44 97 PHE A C 1
ATOM 771 O O . PHE A 1 97 ? 20.688 -9.862 -3.481 1.00 93.44 97 PHE A O 1
ATOM 778 N N . GLY A 1 98 ? 21.889 -8.359 -4.680 1.00 91.88 98 GLY A N 1
ATOM 779 C CA . GLY A 1 98 ? 20.768 -7.533 -5.145 1.00 91.88 98 GLY A CA 1
ATOM 780 C C . GLY A 1 98 ? 20.220 -6.581 -4.080 1.00 91.88 98 GLY A C 1
ATOM 781 O O . GLY A 1 98 ? 20.664 -6.596 -2.931 1.00 91.88 98 GLY A O 1
ATOM 782 N N . ASN A 1 99 ? 19.248 -5.752 -4.464 1.00 93.56 99 ASN A N 1
ATOM 783 C CA . ASN A 1 99 ? 18.500 -4.913 -3.537 1.00 93.56 99 ASN A CA 1
ATOM 784 C C . ASN A 1 99 ? 17.014 -5.342 -3.544 1.00 93.56 99 ASN A C 1
ATOM 786 O O . ASN A 1 99 ? 16.400 -5.420 -4.604 1.00 93.56 99 ASN A O 1
ATOM 790 N N . PRO A 1 100 ? 16.405 -5.655 -2.384 1.00 93.50 100 PRO A N 1
ATOM 791 C CA . PRO A 1 100 ? 15.001 -6.078 -2.303 1.00 93.50 100 PRO A CA 1
ATOM 792 C C . PRO A 1 100 ? 13.998 -4.985 -2.706 1.00 93.50 100 PRO A C 1
ATOM 794 O O . PRO A 1 100 ? 12.814 -5.280 -2.893 1.00 93.50 100 PRO A O 1
ATOM 797 N N . GLU A 1 101 ? 14.459 -3.739 -2.809 1.00 94.56 101 GLU A N 1
ATOM 798 C CA . GLU A 1 101 ? 13.701 -2.591 -3.304 1.00 94.56 101 GLU A CA 1
ATOM 799 C C . GLU A 1 101 ? 13.840 -2.399 -4.822 1.00 94.56 101 GLU A C 1
ATOM 801 O O . GLU A 1 101 ? 13.171 -1.532 -5.378 1.00 94.56 101 GLU A O 1
ATOM 806 N N . ASP A 1 102 ? 14.664 -3.204 -5.506 1.00 95.69 102 ASP A N 1
ATOM 807 C CA . ASP A 1 102 ? 14.788 -3.146 -6.963 1.00 95.69 102 ASP A CA 1
ATOM 808 C C . ASP A 1 102 ? 13.453 -3.479 -7.645 1.00 95.69 102 ASP A C 1
ATOM 810 O O . ASP A 1 102 ? 12.662 -4.310 -7.185 1.00 95.69 102 ASP A O 1
ATOM 814 N N . GLY A 1 103 ? 13.210 -2.828 -8.783 1.00 96.31 103 GLY A N 1
ATOM 815 C CA . GLY A 1 103 ? 12.006 -3.055 -9.571 1.00 96.31 103 GLY A CA 1
ATOM 816 C C . GLY A 1 103 ? 11.928 -4.477 -10.132 1.00 96.31 103 GLY A C 1
ATOM 817 O O . GLY A 1 103 ? 12.933 -5.127 -10.417 1.00 96.31 103 GLY A O 1
ATOM 818 N N . VAL A 1 104 ? 10.702 -4.946 -10.346 1.00 96.25 104 VAL A N 1
ATOM 819 C CA . VAL A 1 104 ? 10.389 -6.295 -10.832 1.00 96.25 104 VAL A CA 1
ATOM 820 C C . VAL A 1 104 ? 9.902 -6.270 -12.282 1.00 96.25 104 VAL A C 1
ATOM 822 O O . VAL A 1 104 ? 9.402 -5.258 -12.772 1.00 96.25 104 VAL A O 1
ATOM 825 N N . ALA A 1 105 ? 10.032 -7.391 -12.995 1.00 95.19 105 ALA A N 1
ATOM 826 C CA . ALA A 1 105 ? 9.528 -7.504 -14.370 1.00 95.19 105 ALA A CA 1
ATOM 827 C C . ALA A 1 105 ? 7.988 -7.460 -14.428 1.00 95.19 105 ALA A C 1
ATOM 829 O O . ALA A 1 105 ? 7.391 -6.867 -15.331 1.00 95.19 105 ALA A O 1
ATOM 830 N N . GLU A 1 106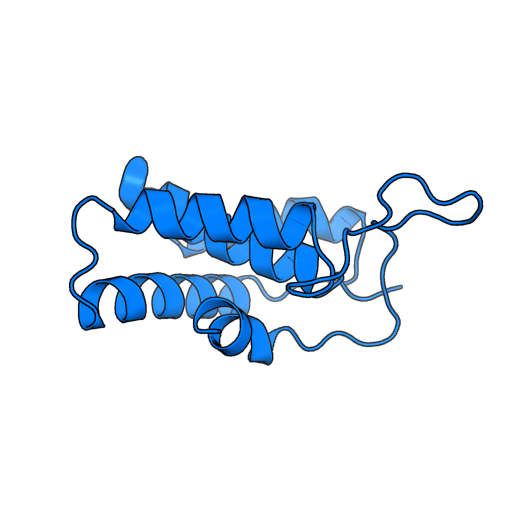 ? 7.339 -8.059 -13.429 1.00 93.62 106 GLU A N 1
ATOM 831 C CA . GLU A 1 106 ? 5.888 -8.153 -13.314 1.00 93.62 106 GLU A CA 1
ATOM 832 C C . GLU A 1 106 ? 5.434 -7.705 -11.928 1.00 93.62 106 GLU A C 1
ATOM 834 O O . GLU A 1 106 ? 6.067 -8.020 -10.924 1.00 93.62 106 GLU A O 1
ATOM 839 N N . ALA A 1 107 ? 4.327 -6.969 -11.893 1.00 94.88 107 ALA A N 1
ATOM 840 C CA . ALA A 1 107 ? 3.667 -6.521 -10.678 1.00 94.88 107 ALA A CA 1
ATOM 841 C 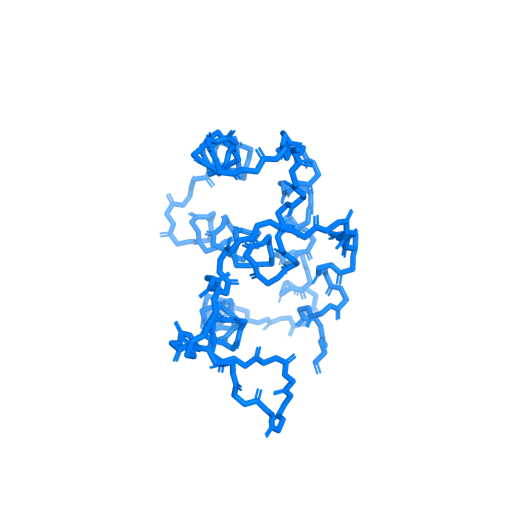C . ALA A 1 107 ? 2.158 -6.709 -10.849 1.00 94.88 107 ALA A C 1
ATOM 843 O O . ALA A 1 107 ? 1.632 -6.603 -11.961 1.00 94.88 107 ALA A O 1
ATOM 844 N N . THR A 1 108 ? 1.475 -6.981 -9.746 1.00 95.38 108 THR A N 1
ATOM 845 C CA . THR A 1 108 ? 0.037 -7.239 -9.666 1.00 95.38 108 THR A CA 1
ATOM 846 C C . THR A 1 108 ? -0.611 -6.230 -8.714 1.00 95.38 108 THR A C 1
ATOM 848 O O . THR A 1 108 ? -1.198 -6.580 -7.690 1.00 95.38 108 THR A O 1
ATOM 851 N N . HIS A 1 109 ? -0.485 -4.938 -9.037 1.00 96.06 109 HIS A N 1
ATOM 852 C CA . HIS A 1 109 ? -0.994 -3.826 -8.215 1.00 96.06 109 HIS A CA 1
ATOM 853 C C . HIS A 1 109 ? -2.510 -3.879 -7.989 1.00 96.06 109 HIS A C 1
ATOM 855 O O . HIS A 1 109 ? -2.982 -3.516 -6.915 1.00 96.06 109 HIS A O 1
ATOM 861 N N . SER A 1 110 ? -3.269 -4.419 -8.945 1.00 94.31 110 SER A N 1
ATOM 862 C CA . SER A 1 110 ? -4.719 -4.643 -8.828 1.00 94.31 110 SER A CA 1
ATOM 863 C C . SER A 1 110 ? -5.116 -5.527 -7.640 1.00 94.31 110 SER A C 1
ATOM 865 O O . SER A 1 110 ? -6.225 -5.419 -7.125 1.00 94.31 110 SER A O 1
ATOM 867 N N . ASP A 1 111 ? -4.207 -6.387 -7.177 1.00 96.94 111 ASP A N 1
ATOM 868 C CA . ASP A 1 111 ? -4.447 -7.314 -6.071 1.00 96.94 111 ASP A CA 1
ATOM 869 C C . ASP A 1 111 ? -4.178 -6.676 -4.695 1.00 96.94 111 ASP A C 1
ATOM 871 O O . ASP A 1 111 ? -4.363 -7.332 -3.670 1.00 96.94 111 ASP A O 1
ATOM 875 N N . ALA A 1 112 ? -3.776 -5.402 -4.633 1.00 97.81 112 ALA A N 1
ATOM 876 C CA . ALA A 1 112 ? -3.432 -4.720 -3.384 1.00 97.81 112 ALA A CA 1
ATOM 877 C C . ALA A 1 112 ? -4.567 -4.764 -2.349 1.00 97.81 112 ALA A C 1
ATOM 879 O O . ALA A 1 112 ? -4.352 -5.145 -1.197 1.00 97.81 112 ALA A O 1
ATOM 880 N N . LEU A 1 113 ? -5.805 -4.481 -2.771 1.00 97.88 113 LEU A N 1
ATOM 881 C CA . LEU A 1 113 ? -6.970 -4.568 -1.887 1.00 97.88 113 LEU A CA 1
ATOM 882 C C . LEU A 1 113 ? -7.211 -6.002 -1.398 1.00 97.88 113 LEU A C 1
ATOM 884 O O . LEU A 1 113 ? -7.552 -6.219 -0.237 1.00 97.88 113 LEU A O 1
ATOM 888 N N . LYS A 1 114 ? -7.017 -6.997 -2.269 1.00 97.88 114 LYS A N 1
ATOM 889 C CA . LYS A 1 114 ? -7.150 -8.411 -1.901 1.00 97.88 114 LYS A CA 1
ATOM 890 C C . LYS A 1 114 ? -6.116 -8.801 -0.845 1.00 97.88 114 LYS A C 1
ATOM 892 O O . LYS A 1 114 ? -6.464 -9.518 0.085 1.00 97.88 114 LYS A O 1
ATOM 897 N N . ARG A 1 115 ? -4.873 -8.320 -0.962 1.00 97.25 115 ARG A N 1
ATOM 898 C CA . ARG A 1 115 ? -3.819 -8.554 0.039 1.00 97.25 115 ARG A CA 1
ATOM 899 C C . ARG A 1 115 ? -4.106 -7.856 1.363 1.00 97.25 115 ARG A C 1
ATOM 901 O O . ARG A 1 115 ? -3.781 -8.419 2.397 1.00 97.25 115 ARG A O 1
ATOM 908 N N . PHE A 1 116 ? -4.710 -6.669 1.334 1.00 98.06 116 PHE A N 1
ATOM 909 C CA . PHE A 1 116 ? -5.104 -5.952 2.549 1.00 98.06 116 PHE A CA 1
ATOM 910 C C . PHE A 1 116 ? -6.186 -6.687 3.346 1.00 98.06 116 PHE A C 1
ATOM 912 O O . PHE A 1 116 ? -6.150 -6.703 4.570 1.00 98.06 116 PHE A O 1
ATOM 919 N N . LYS A 1 117 ? -7.122 -7.342 2.653 1.00 96.19 117 LYS A N 1
ATOM 920 C CA . LYS A 1 117 ? -8.222 -8.100 3.268 1.00 96.19 117 LYS A CA 1
ATOM 921 C C . LYS A 1 117 ? -7.817 -9.478 3.833 1.00 96.19 117 LYS A C 1
ATOM 923 O O . LYS A 1 117 ? -8.677 -10.146 4.403 1.00 96.19 117 LYS A O 1
ATOM 928 N N . ALA A 1 118 ? -6.582 -9.941 3.614 1.00 89.38 118 ALA A N 1
ATOM 929 C CA . ALA A 1 118 ? -6.150 -11.334 3.830 1.00 89.38 118 ALA A CA 1
ATOM 930 C C . ALA A 1 118 ? -5.455 -11.584 5.178 1.00 89.38 118 ALA A C 1
ATOM 932 O O . ALA A 1 118 ? -5.620 -12.704 5.728 1.00 89.38 118 ALA A O 1
#